Protein AF-A0A4R4Y8N2-F1 (afdb_monomer_lite)

Organism: NCBI:txid2530387

Secondary structure (DSSP, 8-state):
-HHHHHHHHHHHHHHHHT--HHHHHHHHHHHHHHHHHHHHHHHHH--TTHHHHHHHHHHHHHHHHHHHHHHHHHHHHHHHHHHHHHHHHHTS---PPPPPSS--HHHHHTTS-PPPPS-HHHHHHHHHHHHTT-EEEE-SSEEEEE-TTSS-EEEEESS--HHHHHHHHHHHHH--------

Structure (mmCIF, N/CA/C/O backbone):
data_AF-A0A4R4Y8N2-F1
#
_entry.id   AF-A0A4R4Y8N2-F1
#
loop_
_atom_site.group_PDB
_atom_site.id
_atom_site.type_symbol
_atom_site.label_atom_id
_atom_site.label_alt_id
_atom_site.label_comp_id
_atom_site.label_asym_id
_atom_site.label_entity_id
_atom_site.label_seq_id
_atom_site.pdbx_PDB_ins_code
_atom_site.Cartn_x
_atom_site.Cartn_y
_atom_site.Cartn_z
_atom_site.occupancy
_atom_site.B_iso_or_equiv
_atom_site.auth_seq_id
_atom_site.auth_comp_id
_atom_site.auth_asym_id
_atom_site.auth_atom_id
_atom_site.pdbx_PDB_model_num
ATOM 1 N N . MET A 1 1 ? -23.615 -13.778 13.732 1.00 66.31 1 MET A N 1
ATOM 2 C CA . MET A 1 1 ? -22.681 -12.710 13.298 1.00 66.31 1 MET A CA 1
ATOM 3 C C . MET A 1 1 ? -21.258 -13.219 13.071 1.00 66.31 1 MET A C 1
ATOM 5 O O . MET A 1 1 ? -20.711 -12.853 12.042 1.00 66.31 1 MET A O 1
ATOM 9 N N . SER A 1 2 ? -20.702 -14.097 13.925 1.00 77.56 2 SER A N 1
ATOM 10 C CA . SER A 1 2 ? -19.341 -14.661 13.749 1.00 77.56 2 SER A CA 1
ATOM 11 C C . SER A 1 2 ? -19.069 -15.212 12.342 1.00 77.56 2 SER A C 1
ATOM 13 O O . SER A 1 2 ? -18.122 -14.787 11.697 1.00 77.56 2 SER A O 1
ATOM 15 N N . SER A 1 3 ? -19.989 -16.018 11.794 1.00 89.38 3 SER A N 1
ATOM 16 C CA . SER A 1 3 ? -19.830 -16.626 10.461 1.00 89.38 3 SER A CA 1
ATOM 17 C C . SER A 1 3 ? -19.567 -15.625 9.320 1.00 89.38 3 SER A C 1
ATOM 19 O O . SER A 1 3 ? -18.791 -15.939 8.424 1.00 89.38 3 SER A O 1
ATOM 21 N N . ARG A 1 4 ? -20.135 -14.407 9.359 1.00 94.81 4 ARG A N 1
ATOM 22 C CA . ARG A 1 4 ? -19.887 -13.390 8.316 1.00 94.81 4 ARG A CA 1
ATOM 23 C C . ARG A 1 4 ? -18.500 -12.751 8.438 1.00 94.81 4 ARG A C 1
ATOM 25 O O . ARG A 1 4 ? -17.911 -12.379 7.428 1.00 94.81 4 ARG A O 1
ATOM 32 N N . LEU A 1 5 ? -17.987 -12.605 9.662 1.00 92.88 5 LEU A N 1
ATOM 33 C CA . LEU A 1 5 ? -16.642 -12.074 9.909 1.00 92.88 5 LEU A CA 1
ATOM 34 C C . LEU A 1 5 ? -15.577 -13.090 9.492 1.00 92.88 5 LEU A C 1
ATOM 36 O O . LEU A 1 5 ? -14.598 -12.724 8.844 1.00 92.88 5 LEU A O 1
ATOM 40 N N . ASP A 1 6 ? -15.809 -14.367 9.788 1.00 93.69 6 ASP A N 1
ATOM 41 C CA . ASP A 1 6 ? -14.907 -15.447 9.392 1.00 93.69 6 ASP A CA 1
ATOM 42 C C . ASP A 1 6 ? -14.868 -15.605 7.860 1.00 93.69 6 ASP A C 1
ATOM 44 O O . ASP A 1 6 ? -13.791 -15.737 7.273 1.00 93.69 6 ASP A O 1
ATOM 48 N N . GLU A 1 7 ? -16.021 -15.479 7.189 1.00 96.50 7 GLU A N 1
ATOM 49 C CA . GLU A 1 7 ? -16.105 -15.444 5.723 1.00 96.50 7 GLU A CA 1
ATOM 50 C C . GLU A 1 7 ? -15.344 -14.248 5.126 1.00 96.50 7 GLU A C 1
ATOM 52 O O . GLU A 1 7 ? -14.586 -14.409 4.163 1.00 96.50 7 GLU A O 1
ATOM 57 N N . ALA A 1 8 ? -15.484 -13.054 5.714 1.00 96.19 8 ALA A N 1
ATOM 58 C CA . ALA A 1 8 ? -14.759 -11.863 5.277 1.00 96.19 8 ALA A CA 1
ATOM 59 C C . ALA A 1 8 ? -13.237 -12.039 5.411 1.00 96.19 8 ALA A C 1
ATOM 61 O O . ALA A 1 8 ? -12.499 -11.766 4.461 1.00 96.19 8 ALA A O 1
ATOM 62 N N . ALA A 1 9 ? -12.763 -12.566 6.544 1.00 95.56 9 ALA A N 1
ATOM 63 C CA . ALA A 1 9 ? -11.347 -12.858 6.753 1.00 95.56 9 ALA A CA 1
ATOM 64 C C . ALA A 1 9 ? -10.819 -13.906 5.757 1.00 95.56 9 ALA A C 1
ATOM 66 O O . ALA A 1 9 ? -9.730 -13.750 5.205 1.00 95.56 9 ALA A O 1
ATOM 67 N N . ALA A 1 10 ? -11.594 -14.959 5.475 1.00 96.62 10 ALA A N 1
ATOM 68 C CA . ALA A 1 10 ? -11.235 -15.962 4.472 1.00 96.62 10 ALA A CA 1
ATOM 69 C C . ALA A 1 10 ? -11.185 -15.383 3.047 1.00 96.62 10 ALA A C 1
ATOM 71 O O . ALA A 1 10 ? -10.369 -15.807 2.227 1.00 96.62 10 ALA A O 1
ATOM 72 N N . ARG A 1 11 ? -12.042 -14.407 2.727 1.00 97.88 11 ARG A N 1
ATOM 73 C CA . ARG A 1 11 ? -12.017 -13.719 1.430 1.00 97.88 11 ARG A CA 1
ATOM 74 C C . ARG A 1 11 ? -10.788 -12.823 1.277 1.00 97.88 11 ARG A C 1
ATOM 76 O O . ARG A 1 11 ? -10.172 -12.857 0.219 1.00 97.88 11 ARG A O 1
ATOM 83 N N . LEU A 1 12 ? -10.406 -12.081 2.317 1.00 95.69 12 LEU A N 1
ATOM 84 C CA . LEU A 1 12 ? -9.181 -11.271 2.310 1.00 95.69 12 LEU A CA 1
ATOM 85 C C . LEU A 1 12 ? -7.926 -12.132 2.136 1.00 95.69 12 LEU A C 1
ATOM 87 O O . LEU A 1 12 ? -7.064 -11.784 1.336 1.00 95.69 12 LEU A O 1
ATOM 91 N N . GLN A 1 13 ? -7.859 -13.280 2.819 1.00 96.75 13 GLN A N 1
ATOM 92 C CA . GLN A 1 13 ? -6.748 -14.219 2.657 1.00 96.75 13 GLN A CA 1
ATOM 93 C C . GLN A 1 13 ? -6.643 -14.719 1.210 1.00 96.75 13 GLN A C 1
ATOM 95 O O . GLN A 1 13 ? -5.577 -14.634 0.612 1.00 96.75 13 GLN A O 1
ATOM 100 N N . ARG A 1 14 ? -7.766 -15.142 0.609 1.00 97.19 14 ARG A N 1
ATOM 101 C CA . ARG A 1 14 ? -7.791 -15.568 -0.800 1.00 97.19 14 ARG A CA 1
ATOM 102 C C . ARG A 1 14 ? -7.327 -14.470 -1.756 1.00 97.19 14 ARG A C 1
ATOM 104 O O . ARG A 1 14 ? -6.602 -14.767 -2.695 1.00 97.19 14 ARG A O 1
ATOM 111 N N . LEU A 1 15 ? -7.716 -13.216 -1.520 1.00 96.50 15 LEU A N 1
ATOM 112 C CA . LEU A 1 15 ? -7.243 -12.090 -2.331 1.00 96.50 15 LEU A CA 1
ATOM 113 C C . LEU A 1 15 ? -5.729 -11.877 -2.196 1.00 96.50 15 LEU A C 1
ATOM 115 O O . LEU A 1 15 ? -5.074 -11.593 -3.191 1.00 96.50 15 LEU A O 1
ATOM 119 N N . ALA A 1 16 ? -5.170 -12.046 -0.994 1.00 95.94 16 ALA A N 1
ATOM 120 C CA . ALA A 1 16 ? -3.729 -11.938 -0.754 1.00 95.94 16 ALA A CA 1
ATOM 121 C C . ALA A 1 16 ? -2.924 -13.035 -1.483 1.00 95.94 16 ALA A C 1
ATOM 123 O O . ALA A 1 16 ? -1.806 -12.787 -1.946 1.00 95.94 16 ALA A O 1
ATOM 124 N N . ASP A 1 17 ? -3.509 -14.227 -1.613 1.00 95.50 17 ASP A N 1
ATOM 125 C CA . ASP A 1 17 ? -2.912 -15.366 -2.317 1.00 95.50 17 ASP A CA 1
ATOM 126 C C . ASP A 1 17 ? -3.046 -15.240 -3.850 1.00 95.50 17 ASP A C 1
ATOM 128 O O . ASP A 1 17 ? -2.229 -15.784 -4.588 1.00 95.50 17 ASP A O 1
ATOM 132 N N . GLN A 1 18 ? -4.038 -14.484 -4.337 1.00 96.81 18 GLN A N 1
ATOM 133 C CA . GLN A 1 18 ? -4.324 -14.252 -5.764 1.00 96.81 18 GLN A CA 1
ATOM 134 C C . GLN A 1 18 ? -3.646 -13.005 -6.356 1.00 96.81 18 GLN A C 1
ATOM 136 O O . GLN A 1 18 ? -3.949 -12.614 -7.485 1.00 96.81 18 GLN A O 1
ATOM 141 N N . LEU A 1 19 ? -2.753 -12.349 -5.613 1.00 95.44 19 LEU A N 1
ATOM 142 C CA . LEU A 1 19 ? -2.048 -11.172 -6.118 1.00 95.44 19 LEU A CA 1
ATOM 143 C C . LEU A 1 19 ? -1.217 -11.507 -7.377 1.00 95.44 19 LEU A C 1
ATOM 145 O O . LEU A 1 19 ? -0.588 -12.566 -7.437 1.00 95.44 19 LEU A O 1
ATOM 149 N N . PRO A 1 20 ? -1.175 -10.612 -8.381 1.00 96.62 20 PRO A N 1
ATOM 150 C CA . PRO A 1 20 ? -0.669 -10.921 -9.719 1.00 96.62 20 PRO A CA 1
ATOM 151 C C . PRO A 1 20 ? 0.864 -10.820 -9.834 1.00 96.62 20 PRO A C 1
ATOM 153 O O . PRO A 1 20 ? 1.379 -10.114 -10.697 1.00 96.62 20 PRO A O 1
ATOM 156 N N . TYR A 1 21 ? 1.617 -11.542 -8.998 1.00 94.56 21 TYR A N 1
ATOM 157 C CA . TYR A 1 21 ? 3.091 -11.564 -9.072 1.00 94.56 21 TYR A CA 1
ATOM 158 C C . TYR A 1 21 ? 3.597 -12.023 -10.445 1.00 94.56 21 TYR A C 1
ATOM 160 O O . TYR A 1 21 ? 4.577 -11.487 -10.952 1.00 94.56 21 TYR A O 1
ATOM 168 N N . ALA A 1 22 ? 2.879 -12.952 -11.084 1.00 94.75 22 ALA A N 1
ATOM 169 C CA . ALA A 1 22 ? 3.200 -13.435 -12.424 1.00 94.75 22 ALA A CA 1
ATOM 170 C C . ALA A 1 22 ? 3.220 -12.318 -13.481 1.00 94.75 22 ALA A C 1
ATOM 172 O O . ALA A 1 22 ? 3.991 -12.400 -14.426 1.00 94.75 22 ALA A O 1
ATOM 173 N N . VAL A 1 23 ? 2.415 -11.261 -13.318 1.00 95.38 23 VAL A N 1
ATOM 174 C CA . VAL A 1 23 ? 2.404 -10.131 -14.261 1.00 95.38 23 VAL A CA 1
ATOM 175 C C . VAL A 1 23 ? 3.678 -9.299 -14.125 1.00 95.38 23 VAL A C 1
ATOM 177 O O . VAL A 1 23 ? 4.249 -8.904 -15.133 1.00 95.38 23 VAL A O 1
ATOM 180 N N . VAL A 1 24 ? 4.150 -9.061 -12.895 1.00 95.38 24 VAL A N 1
ATOM 181 C CA . VAL A 1 24 ? 5.401 -8.317 -12.654 1.00 95.38 24 VAL A CA 1
ATOM 182 C C . VAL A 1 24 ? 6.594 -9.082 -13.223 1.00 95.38 24 VAL A C 1
ATOM 184 O O . VAL A 1 24 ? 7.413 -8.489 -13.917 1.00 95.38 24 VAL A O 1
ATOM 187 N N . HIS A 1 25 ? 6.655 -10.395 -12.985 1.00 93.94 25 HIS A N 1
ATOM 188 C CA . HIS A 1 25 ? 7.706 -11.244 -13.547 1.00 93.94 25 HIS A CA 1
ATOM 189 C C . HIS A 1 25 ? 7.627 -11.329 -15.073 1.00 93.94 25 HIS A C 1
ATOM 191 O O . HIS A 1 25 ? 8.644 -11.143 -15.722 1.00 93.94 25 HIS A O 1
ATOM 197 N N . GLY A 1 26 ? 6.429 -11.482 -15.648 1.00 94.62 26 GLY A N 1
ATOM 198 C CA . GLY A 1 26 ? 6.263 -11.521 -17.102 1.00 94.62 26 GLY A CA 1
ATOM 199 C C . GLY A 1 26 ? 6.737 -10.241 -17.795 1.00 94.62 26 GLY A C 1
ATOM 200 O O . GLY A 1 26 ? 7.394 -10.314 -18.822 1.00 94.62 26 GLY A O 1
ATOM 201 N N . VAL A 1 27 ? 6.483 -9.060 -17.217 1.00 95.06 27 VAL A N 1
ATOM 202 C CA . VAL A 1 27 ? 7.049 -7.803 -17.748 1.00 95.06 27 VAL A CA 1
ATOM 203 C C . VAL A 1 27 ? 8.578 -7.785 -17.633 1.00 95.06 27 VAL A C 1
ATOM 205 O O . VAL A 1 27 ? 9.244 -7.285 -18.536 1.00 95.06 27 VAL A O 1
ATOM 208 N N . GLY A 1 28 ? 9.135 -8.329 -16.547 1.00 94.75 28 GLY A N 1
ATOM 209 C CA . GLY A 1 28 ? 10.581 -8.483 -16.381 1.00 94.75 28 GLY A CA 1
ATOM 210 C C . GLY A 1 28 ? 11.208 -9.384 -17.449 1.00 94.75 28 GLY A C 1
ATOM 211 O O . GLY A 1 28 ? 12.214 -9.001 -18.041 1.00 94.75 28 GLY A O 1
ATOM 212 N N . ASP A 1 29 ? 10.579 -10.523 -17.743 1.00 96.69 29 ASP A N 1
ATOM 213 C CA . ASP A 1 29 ? 11.026 -11.489 -18.754 1.00 96.69 29 ASP A CA 1
ATOM 214 C C . ASP A 1 29 ? 10.975 -10.897 -20.177 1.00 96.69 29 ASP A C 1
ATOM 216 O O . ASP A 1 29 ? 11.915 -11.044 -20.961 1.00 96.69 29 ASP A O 1
ATOM 220 N N . GLU A 1 30 ? 9.907 -10.162 -20.506 1.00 97.81 30 GLU A N 1
ATOM 221 C CA . GLU A 1 30 ? 9.786 -9.460 -21.793 1.00 97.81 30 GLU A CA 1
ATOM 222 C C . GLU A 1 30 ? 10.859 -8.369 -21.944 1.00 97.81 30 GLU A C 1
ATOM 224 O O . GLU A 1 30 ? 11.453 -8.221 -23.012 1.00 97.81 30 GLU A O 1
ATOM 229 N N . LEU A 1 31 ? 11.167 -7.620 -20.876 1.00 96.44 31 LEU A N 1
ATOM 230 C CA . LEU A 1 31 ? 12.251 -6.630 -20.895 1.00 96.44 31 LEU A CA 1
ATOM 231 C C . LEU A 1 31 ? 13.633 -7.274 -21.045 1.00 96.44 31 LEU A C 1
ATOM 233 O O . LEU A 1 31 ? 14.506 -6.676 -21.671 1.00 96.44 31 LEU A O 1
ATOM 237 N N . GLU A 1 32 ? 13.829 -8.480 -20.513 1.00 97.06 32 GLU A N 1
ATOM 238 C CA . GLU A 1 32 ? 15.057 -9.245 -20.737 1.00 97.06 32 GLU A CA 1
ATOM 239 C C . GLU A 1 32 ? 15.182 -9.670 -22.204 1.00 97.06 32 GLU A C 1
ATOM 241 O O . GLU A 1 32 ? 16.226 -9.459 -22.813 1.00 97.06 32 GLU A O 1
ATOM 246 N N . THR A 1 33 ? 14.092 -10.145 -22.814 1.00 97.19 33 THR A N 1
ATOM 247 C CA . THR A 1 33 ? 14.067 -10.474 -24.251 1.00 97.19 33 THR A CA 1
ATOM 248 C C . THR A 1 33 ? 14.371 -9.237 -25.108 1.00 97.19 33 THR A C 1
ATOM 250 O O . THR A 1 33 ? 15.111 -9.308 -26.089 1.00 97.19 33 THR A O 1
ATOM 253 N N . VAL A 1 34 ? 13.854 -8.063 -24.726 1.00 96.62 34 VAL A N 1
ATOM 254 C CA . VAL A 1 34 ? 14.192 -6.789 -25.385 1.00 96.62 34 VAL A CA 1
ATOM 255 C C . VAL A 1 34 ? 15.676 -6.444 -25.222 1.00 96.62 34 VAL A C 1
ATOM 257 O O . VAL A 1 34 ? 16.282 -5.949 -26.173 1.00 96.62 34 VAL A O 1
ATOM 260 N N . ALA A 1 35 ? 16.276 -6.700 -24.057 1.00 95.19 35 ALA A N 1
ATOM 261 C CA . ALA A 1 35 ? 17.703 -6.478 -23.835 1.00 95.19 35 ALA A CA 1
ATOM 262 C C . ALA A 1 35 ? 18.571 -7.411 -24.699 1.00 95.19 35 ALA A C 1
ATOM 264 O O . ALA A 1 35 ? 19.552 -6.954 -25.281 1.00 95.19 35 ALA A O 1
ATOM 265 N N . GLU A 1 36 ? 18.187 -8.681 -24.848 1.00 95.25 36 GLU A N 1
ATOM 266 C CA . GLU A 1 36 ? 18.869 -9.640 -25.727 1.00 95.25 36 GLU A CA 1
ATOM 267 C C . GLU A 1 36 ? 18.848 -9.173 -27.192 1.00 95.25 36 GLU A C 1
ATOM 269 O O . GLU A 1 36 ? 19.900 -9.083 -27.827 1.00 95.25 36 GLU A O 1
ATOM 274 N N . LEU A 1 37 ? 17.677 -8.768 -27.698 1.00 94.69 37 LEU A N 1
ATOM 275 C CA . LEU A 1 37 ? 17.532 -8.220 -29.053 1.00 94.69 37 LEU A CA 1
ATOM 276 C C . LEU A 1 37 ? 18.325 -6.919 -29.244 1.00 94.69 37 LEU A C 1
ATOM 278 O O . LEU A 1 37 ? 18.943 -6.701 -30.287 1.00 94.69 37 LEU A O 1
ATOM 282 N N . ALA A 1 38 ? 18.328 -6.039 -28.239 1.00 92.94 38 ALA A N 1
ATOM 283 C CA . ALA A 1 38 ? 19.117 -4.814 -28.277 1.00 92.94 38 ALA A CA 1
ATOM 284 C C . ALA A 1 38 ? 20.621 -5.117 -28.313 1.00 92.94 38 ALA A C 1
ATOM 286 O O . ALA A 1 38 ? 21.355 -4.436 -29.022 1.00 92.94 38 ALA A O 1
ATOM 287 N N . ASN A 1 39 ? 21.087 -6.146 -27.604 1.00 94.12 39 ASN A N 1
ATOM 288 C CA . ASN A 1 39 ? 22.496 -6.526 -27.582 1.00 94.12 39 ASN A CA 1
ATOM 289 C C . ASN A 1 39 ? 22.991 -7.010 -28.953 1.00 94.12 39 ASN A C 1
ATOM 291 O O . ASN A 1 39 ? 24.112 -6.689 -29.342 1.00 94.12 39 ASN A O 1
ATOM 295 N N . GLU A 1 40 ? 22.148 -7.716 -29.709 1.00 93.12 40 GLU A N 1
ATOM 296 C CA . GLU A 1 40 ? 22.449 -8.086 -31.098 1.00 93.12 40 GLU A CA 1
ATOM 297 C C . GLU A 1 40 ? 22.586 -6.846 -31.996 1.00 93.12 40 GLU A C 1
ATOM 299 O O . GLU A 1 40 ? 23.531 -6.751 -32.774 1.00 93.12 40 GLU A O 1
ATOM 304 N N . LEU A 1 41 ? 21.702 -5.856 -31.836 1.00 90.50 41 LEU A N 1
ATOM 305 C CA . LEU A 1 41 ? 21.726 -4.610 -32.614 1.00 90.50 41 LEU A CA 1
ATOM 306 C C . LEU A 1 41 ? 22.900 -3.694 -32.253 1.00 90.50 41 LEU A C 1
ATOM 308 O O . LEU A 1 41 ? 23.441 -3.014 -33.121 1.00 90.50 41 LEU A O 1
ATOM 312 N N . VAL A 1 42 ? 23.320 -3.674 -30.986 1.00 92.50 42 VAL A N 1
ATOM 313 C CA . VAL A 1 42 ? 24.454 -2.859 -30.522 1.00 92.50 42 VAL A CA 1
ATOM 314 C C . VAL A 1 42 ? 25.748 -3.223 -31.247 1.00 92.50 42 VAL A C 1
ATOM 316 O O . VAL A 1 42 ? 26.567 -2.334 -31.481 1.00 92.50 42 VAL A O 1
ATOM 319 N N . ALA A 1 43 ? 25.911 -4.486 -31.655 1.00 86.44 43 ALA A N 1
ATOM 320 C CA . ALA A 1 43 ? 27.044 -4.909 -32.473 1.00 86.44 43 ALA A CA 1
ATOM 321 C C . ALA A 1 43 ? 27.117 -4.159 -33.820 1.00 86.44 43 ALA A C 1
ATOM 323 O O . ALA A 1 43 ? 28.214 -3.968 -34.345 1.00 86.44 43 ALA A O 1
ATOM 324 N N . ASP A 1 44 ? 25.974 -3.679 -34.322 1.00 90.44 44 ASP A N 1
ATOM 325 C CA . ASP A 1 44 ? 25.838 -3.025 -35.624 1.00 90.44 44 ASP A CA 1
ATOM 326 C C . ASP A 1 44 ? 25.628 -1.499 -35.537 1.00 90.44 44 ASP A C 1
ATOM 328 O O . ASP A 1 44 ? 25.951 -0.788 -36.491 1.00 90.44 44 ASP A O 1
ATOM 332 N N . THR A 1 45 ? 25.083 -0.967 -34.430 1.00 84.56 45 THR A N 1
ATOM 333 C CA . THR A 1 45 ? 24.567 0.421 -34.376 1.00 84.56 45 THR A CA 1
ATOM 334 C C . THR A 1 45 ? 25.248 1.370 -33.379 1.00 84.56 45 THR A C 1
ATOM 336 O O . THR A 1 45 ? 24.781 2.495 -33.233 1.00 84.56 45 THR A O 1
ATOM 339 N N . ASP A 1 46 ? 26.321 0.968 -32.688 1.00 90.62 46 ASP A N 1
ATOM 340 C CA . ASP A 1 46 ? 27.072 1.804 -31.713 1.00 90.62 46 ASP A CA 1
ATOM 341 C C . ASP A 1 46 ? 26.202 2.413 -30.578 1.00 90.62 46 ASP A C 1
ATOM 343 O O . ASP A 1 46 ? 26.543 3.417 -29.957 1.00 90.62 46 ASP A O 1
ATOM 347 N N . HIS A 1 47 ? 25.055 1.790 -30.277 1.00 90.88 47 HIS A N 1
ATOM 348 C CA . HIS A 1 47 ? 24.073 2.241 -29.272 1.00 90.88 47 HIS A CA 1
ATOM 349 C C . HIS A 1 47 ? 24.176 1.464 -27.949 1.00 90.88 47 HIS A C 1
ATOM 351 O O . HIS A 1 47 ? 23.175 1.058 -27.353 1.00 90.88 47 HIS A O 1
ATOM 357 N N . ALA A 1 48 ? 25.403 1.205 -27.488 1.00 92.19 48 ALA A N 1
ATOM 358 C CA . ALA A 1 48 ? 25.661 0.406 -26.284 1.00 92.19 48 ALA A CA 1
ATOM 359 C C . ALA A 1 48 ? 25.074 1.014 -24.992 1.00 92.19 48 ALA A C 1
ATOM 361 O O . ALA A 1 48 ? 24.929 0.325 -23.982 1.00 92.19 48 ALA A O 1
ATOM 362 N N . ASP A 1 49 ? 24.712 2.296 -25.017 1.00 94.88 49 ASP A N 1
ATOM 363 C CA . ASP A 1 49 ? 24.094 3.032 -23.918 1.00 94.88 49 ASP A CA 1
ATOM 364 C C . ASP A 1 49 ? 22.639 2.620 -23.632 1.00 94.88 49 ASP A C 1
ATOM 366 O O . ASP A 1 49 ? 22.149 2.857 -22.525 1.00 94.88 49 ASP A O 1
ATOM 370 N N . LEU A 1 50 ? 21.962 1.951 -24.571 1.00 92.31 50 LEU A N 1
ATOM 371 C CA . LEU A 1 50 ? 20.577 1.502 -24.392 1.00 92.31 50 LEU A CA 1
ATOM 372 C C . LEU A 1 50 ? 20.448 0.299 -23.445 1.00 92.31 50 LEU A C 1
ATOM 374 O O . LEU A 1 50 ? 19.482 0.225 -22.682 1.00 92.31 50 LEU A O 1
ATOM 378 N N . LEU A 1 51 ? 21.420 -0.619 -23.438 1.00 95.12 51 LEU A N 1
ATOM 379 C CA . LEU A 1 51 ? 21.372 -1.834 -22.612 1.00 95.12 51 LEU A CA 1
ATOM 380 C C . LEU A 1 51 ? 21.288 -1.533 -21.104 1.00 95.12 51 LEU A C 1
ATOM 382 O O . LEU A 1 51 ? 20.387 -2.058 -20.443 1.00 95.12 51 LEU A O 1
ATOM 386 N N . PRO A 1 52 ? 22.133 -0.646 -20.534 1.00 96.25 52 PRO A N 1
ATOM 387 C CA . PRO A 1 52 ? 21.994 -0.238 -19.138 1.00 96.25 52 PRO A CA 1
ATOM 388 C C . PRO A 1 52 ? 20.618 0.347 -18.812 1.00 96.25 52 PRO A C 1
ATOM 390 O O . PRO A 1 52 ? 20.108 0.130 -17.715 1.00 96.25 52 PRO A O 1
ATOM 393 N N . VAL A 1 53 ? 20.004 1.087 -19.743 1.00 96.56 53 VAL A N 1
ATOM 394 C CA . VAL A 1 53 ? 18.681 1.688 -19.530 1.00 96.56 53 VAL A CA 1
ATOM 395 C C . VAL A 1 53 ? 17.610 0.603 -19.421 1.00 96.56 53 VAL A C 1
ATOM 397 O O . VAL A 1 53 ? 16.832 0.631 -18.469 1.00 96.56 53 VAL A O 1
ATOM 400 N N . VAL A 1 54 ? 17.599 -0.379 -20.329 1.00 96.06 54 VAL A N 1
ATOM 401 C CA . VAL A 1 54 ? 16.627 -1.488 -20.303 1.00 96.06 54 VAL A CA 1
ATOM 402 C C . VAL A 1 54 ? 16.771 -2.317 -19.025 1.00 96.06 54 VAL A C 1
ATOM 404 O O . VAL A 1 54 ? 15.777 -2.548 -18.333 1.00 96.06 54 VAL A O 1
ATOM 407 N N . HIS A 1 55 ? 17.998 -2.686 -18.643 1.00 96.12 55 HIS A N 1
ATOM 408 C CA . HIS A 1 55 ? 18.234 -3.443 -17.410 1.00 96.12 55 HIS A CA 1
ATOM 409 C C . HIS A 1 55 ? 17.844 -2.661 -16.148 1.00 96.12 55 HIS A C 1
ATOM 411 O O . HIS A 1 55 ? 17.275 -3.239 -15.222 1.00 96.12 55 HIS A O 1
ATOM 417 N N . ASN A 1 56 ? 18.095 -1.348 -16.104 1.00 97.06 56 ASN A N 1
ATOM 418 C CA . ASN A 1 56 ? 17.678 -0.514 -14.976 1.00 97.06 56 ASN A CA 1
ATOM 419 C C . ASN A 1 56 ? 16.152 -0.438 -14.862 1.00 97.06 56 ASN A C 1
ATOM 421 O O . ASN A 1 56 ? 15.619 -0.596 -13.765 1.00 97.06 56 ASN A O 1
ATOM 425 N N . VAL A 1 57 ? 15.448 -0.246 -15.982 1.00 97.00 57 VAL A N 1
ATOM 426 C CA . VAL A 1 57 ? 13.977 -0.228 -16.010 1.00 97.00 57 VAL A CA 1
ATOM 427 C C . VAL A 1 57 ? 13.412 -1.575 -15.562 1.00 97.00 57 VAL A C 1
ATOM 429 O O . VAL A 1 57 ? 12.494 -1.608 -14.742 1.00 97.00 57 VAL A O 1
ATOM 432 N N . ARG A 1 58 ? 13.990 -2.689 -16.030 1.00 97.06 58 ARG A N 1
ATOM 433 C CA . ARG A 1 58 ? 13.626 -4.038 -15.579 1.00 97.06 58 ARG A CA 1
ATOM 434 C C . ARG A 1 58 ? 13.784 -4.178 -14.065 1.00 97.06 58 ARG A C 1
ATOM 436 O O . ARG A 1 58 ? 12.827 -4.541 -13.381 1.00 97.06 58 ARG A O 1
ATOM 443 N N . ALA A 1 59 ? 14.962 -3.846 -13.538 1.00 96.56 59 ALA A N 1
ATOM 444 C CA . ALA A 1 59 ? 15.252 -3.945 -12.111 1.00 96.56 59 ALA A CA 1
ATOM 445 C C . ALA A 1 59 ? 14.315 -3.064 -11.265 1.00 96.56 59 ALA A C 1
ATOM 447 O O . ALA A 1 59 ? 13.858 -3.482 -10.199 1.00 96.56 59 ALA A O 1
ATOM 448 N N . GLU A 1 60 ? 13.991 -1.859 -11.740 1.00 96.31 60 GLU A N 1
ATOM 449 C CA . GLU A 1 60 ? 13.066 -0.950 -11.065 1.00 96.31 60 GLU A CA 1
ATOM 450 C C . GLU A 1 60 ? 11.631 -1.493 -11.048 1.00 96.31 60 GLU A C 1
ATOM 452 O O . GLU A 1 60 ? 10.979 -1.439 -10.000 1.00 96.31 60 GLU A O 1
ATOM 457 N N . ILE A 1 61 ? 11.145 -2.051 -12.162 1.00 94.31 61 ILE A N 1
ATOM 458 C CA . ILE A 1 61 ? 9.803 -2.644 -12.258 1.00 94.31 61 ILE A CA 1
ATOM 459 C C . ILE A 1 61 ? 9.691 -3.883 -11.372 1.00 94.31 61 ILE A C 1
ATOM 461 O O . ILE A 1 61 ? 8.726 -3.996 -10.613 1.00 94.31 61 ILE A O 1
ATOM 465 N N . GLU A 1 62 ? 10.672 -4.788 -11.421 1.00 95.56 62 GLU A N 1
ATOM 466 C CA . GLU A 1 62 ? 10.683 -5.993 -10.588 1.00 95.56 62 GLU A CA 1
ATOM 467 C C . GLU A 1 62 ? 10.722 -5.619 -9.103 1.00 95.56 62 GLU A C 1
ATOM 469 O O . GLU A 1 62 ? 9.876 -6.068 -8.328 1.00 95.56 62 GLU A O 1
ATOM 474 N N . SER A 1 63 ? 11.642 -4.737 -8.703 1.00 95.06 63 SER A N 1
ATOM 475 C CA . SER A 1 63 ? 11.796 -4.303 -7.310 1.00 95.06 63 SER A CA 1
ATOM 476 C C . SER A 1 63 ? 10.567 -3.555 -6.787 1.00 95.06 63 SER A C 1
ATOM 478 O O . SER A 1 63 ? 10.001 -3.921 -5.751 1.00 95.06 63 SER A O 1
ATOM 480 N N . THR A 1 64 ? 10.103 -2.532 -7.511 1.00 95.50 64 THR A N 1
ATOM 481 C CA . THR A 1 64 ? 8.952 -1.712 -7.102 1.00 95.50 64 THR A CA 1
ATOM 482 C C . THR A 1 64 ? 7.659 -2.521 -7.135 1.00 95.50 64 THR A C 1
ATOM 484 O O . THR A 1 64 ? 6.849 -2.434 -6.208 1.00 95.50 64 THR A O 1
ATOM 487 N N . GLY A 1 65 ? 7.469 -3.341 -8.172 1.00 94.56 65 GLY A N 1
ATOM 488 C CA . GLY A 1 65 ? 6.286 -4.175 -8.351 1.00 94.56 65 GLY A CA 1
ATOM 489 C C . GLY A 1 65 ? 6.164 -5.246 -7.271 1.00 94.56 65 GLY A C 1
ATOM 490 O O . GLY A 1 65 ? 5.124 -5.337 -6.615 1.00 94.56 65 GLY A O 1
ATOM 491 N N . THR A 1 66 ? 7.229 -6.013 -7.024 1.00 95.69 66 THR A N 1
ATOM 492 C CA . THR A 1 66 ? 7.229 -7.056 -5.982 1.00 95.69 66 THR A CA 1
ATOM 493 C C . THR A 1 66 ? 7.066 -6.461 -4.585 1.00 95.69 66 THR A C 1
ATOM 495 O O . THR A 1 66 ? 6.185 -6.895 -3.841 1.00 95.69 66 THR A O 1
ATOM 498 N N . SER A 1 67 ? 7.805 -5.395 -4.259 1.00 94.62 67 SER A N 1
ATOM 499 C CA . SER A 1 67 ? 7.697 -4.706 -2.964 1.00 94.62 67 SER A CA 1
ATOM 500 C C . SER A 1 67 ? 6.302 -4.111 -2.727 1.00 94.62 67 SER A C 1
ATOM 502 O O . SER A 1 67 ? 5.770 -4.154 -1.610 1.00 94.62 67 SER A O 1
ATOM 504 N N . GLY A 1 68 ? 5.685 -3.554 -3.775 1.00 94.19 68 GLY A N 1
ATOM 505 C CA . GLY A 1 68 ? 4.321 -3.034 -3.731 1.00 94.19 68 GLY A CA 1
ATOM 506 C C . GLY A 1 68 ? 3.295 -4.137 -3.465 1.00 94.19 68 GLY A C 1
ATOM 507 O O . GLY A 1 68 ? 2.461 -3.998 -2.566 1.00 94.19 68 GLY A O 1
ATOM 508 N N . LEU A 1 69 ? 3.389 -5.256 -4.189 1.00 96.00 69 LEU A N 1
ATOM 509 C CA . LEU A 1 69 ? 2.513 -6.412 -3.990 1.00 96.00 69 LEU A CA 1
ATOM 510 C C . LEU A 1 69 ? 2.692 -7.038 -2.601 1.00 96.00 69 LEU A C 1
ATOM 512 O O . LEU A 1 69 ? 1.692 -7.341 -1.951 1.00 96.00 69 LEU A O 1
ATOM 516 N N . ASP A 1 70 ? 3.920 -7.148 -2.092 1.00 96.38 70 ASP A N 1
ATOM 517 C CA . ASP A 1 70 ? 4.188 -7.661 -0.742 1.00 96.38 70 ASP A CA 1
ATOM 518 C C . ASP A 1 70 ? 3.584 -6.774 0.347 1.00 96.38 70 ASP A C 1
ATOM 520 O O . ASP A 1 70 ? 3.002 -7.268 1.318 1.00 96.38 70 ASP A O 1
ATOM 524 N N . SER A 1 71 ? 3.652 -5.455 0.164 1.00 93.06 71 SER A N 1
ATOM 525 C CA . SER A 1 71 ? 3.020 -4.497 1.075 1.00 93.06 71 SER A CA 1
ATOM 526 C C . SER A 1 71 ? 1.498 -4.675 1.109 1.00 93.06 71 SER A C 1
ATOM 528 O O . SER A 1 71 ? 0.897 -4.686 2.186 1.00 93.06 71 SER A O 1
ATOM 530 N N . VAL A 1 72 ? 0.869 -4.873 -0.056 1.00 95.50 72 VAL A N 1
ATOM 531 C CA . VAL A 1 72 ? -0.574 -5.140 -0.163 1.00 95.50 72 VAL A CA 1
ATOM 532 C C . VAL A 1 72 ? -0.930 -6.493 0.452 1.00 95.50 72 VAL A C 1
ATOM 534 O O . VAL A 1 72 ? -1.873 -6.572 1.241 1.00 95.50 72 VAL A O 1
ATOM 537 N N . ARG A 1 73 ? -0.162 -7.548 0.150 1.00 97.38 73 ARG A N 1
ATOM 538 C CA . ARG A 1 73 ? -0.341 -8.892 0.717 1.00 97.38 73 ARG A CA 1
ATOM 539 C C . ARG A 1 73 ? -0.354 -8.837 2.237 1.00 97.38 73 ARG A C 1
ATOM 541 O O . ARG A 1 73 ? -1.285 -9.342 2.862 1.00 97.38 73 ARG A O 1
ATOM 548 N N . LYS A 1 74 ? 0.652 -8.182 2.818 1.00 94.88 74 LYS A N 1
ATOM 549 C CA . LYS A 1 74 ? 0.786 -8.032 4.264 1.00 94.88 74 LYS A CA 1
ATOM 550 C C . LYS A 1 74 ? -0.407 -7.293 4.865 1.00 94.88 74 LYS A C 1
ATOM 552 O O . LYS A 1 74 ? -1.003 -7.785 5.815 1.00 94.88 74 LYS A O 1
ATOM 557 N N . ALA A 1 75 ? -0.821 -6.171 4.275 1.00 92.94 75 ALA A N 1
ATOM 558 C CA . ALA A 1 75 ? -1.976 -5.415 4.757 1.00 92.94 75 ALA A CA 1
ATOM 559 C C . ALA A 1 75 ? -3.282 -6.237 4.732 1.00 92.94 75 ALA A C 1
ATOM 561 O O . ALA A 1 75 ? -4.080 -6.168 5.672 1.00 92.94 75 ALA A O 1
ATOM 562 N N . LEU A 1 76 ? -3.500 -7.041 3.684 1.00 95.88 76 LEU A N 1
ATOM 563 C CA . LEU A 1 76 ? -4.657 -7.937 3.583 1.00 95.88 76 LEU A CA 1
ATOM 564 C C . LEU A 1 76 ? -4.628 -9.029 4.662 1.00 95.88 76 LEU A C 1
ATOM 566 O O . LEU A 1 76 ? -5.649 -9.279 5.3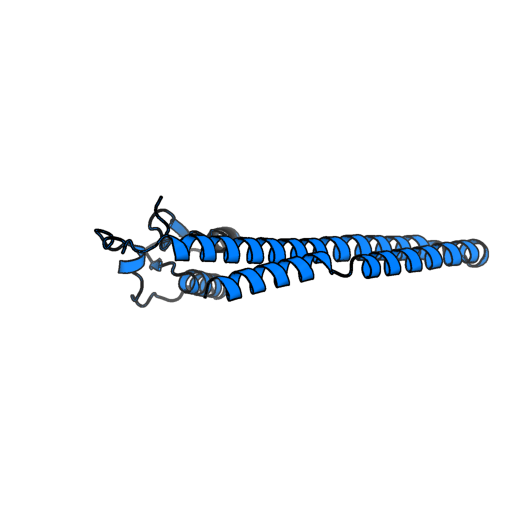06 1.00 95.88 76 LEU A O 1
ATOM 570 N N . GLN A 1 77 ? -3.465 -9.644 4.888 1.00 97.12 77 GLN A N 1
ATOM 571 C CA . GLN A 1 77 ? -3.271 -10.678 5.908 1.00 97.12 77 GLN A CA 1
ATOM 572 C C . GLN A 1 77 ? -3.439 -10.124 7.329 1.00 97.12 77 GLN A C 1
ATOM 574 O O . GLN A 1 77 ? -4.170 -10.709 8.130 1.00 97.12 77 GLN A O 1
ATOM 579 N N . ASP A 1 78 ? -2.846 -8.965 7.623 1.00 93.69 78 ASP A N 1
ATOM 580 C CA 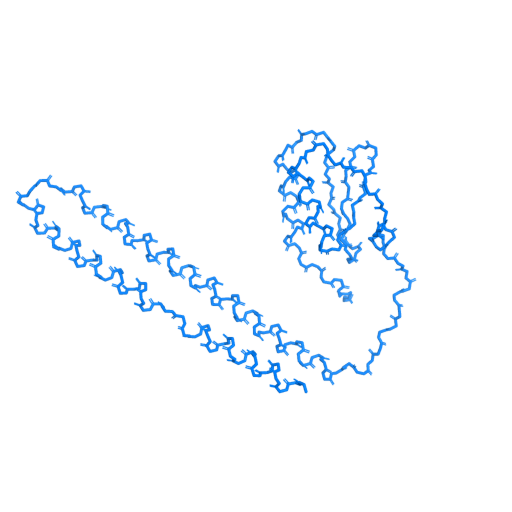. ASP A 1 78 ? -2.972 -8.280 8.914 1.00 93.69 78 ASP A CA 1
ATOM 581 C C . ASP A 1 78 ? -4.442 -7.937 9.206 1.00 93.69 78 ASP A C 1
ATOM 583 O O . ASP A 1 78 ? -4.945 -8.170 10.310 1.00 93.69 78 ASP A O 1
ATOM 587 N N . THR A 1 79 ? -5.173 -7.464 8.191 1.00 92.56 79 THR A N 1
ATOM 588 C CA . THR A 1 79 ? -6.610 -7.172 8.301 1.00 92.56 79 THR A CA 1
ATOM 589 C C . THR A 1 79 ? -7.425 -8.445 8.544 1.00 92.56 79 THR A C 1
ATOM 591 O O . THR A 1 79 ? -8.286 -8.470 9.427 1.00 92.56 79 THR A O 1
ATOM 594 N N . ALA A 1 80 ? -7.145 -9.530 7.814 1.00 95.81 80 ALA A N 1
ATOM 595 C CA . ALA A 1 80 ? -7.808 -10.818 8.014 1.00 95.81 80 ALA A CA 1
ATOM 596 C C . ALA A 1 80 ? -7.570 -11.366 9.433 1.00 95.81 80 ALA A C 1
ATOM 598 O O . ALA A 1 80 ? -8.504 -11.844 10.083 1.00 95.81 80 ALA A O 1
ATOM 599 N N . HIS A 1 81 ? -6.340 -11.250 9.941 1.00 95.38 81 HIS A N 1
ATOM 600 C CA . HIS A 1 81 ? -5.986 -11.642 11.302 1.00 95.38 81 HIS A CA 1
ATOM 601 C C . HIS A 1 81 ? -6.716 -10.789 12.349 1.00 95.38 81 HIS A C 1
ATOM 603 O O . HIS A 1 81 ? -7.275 -11.331 13.305 1.00 95.38 81 HIS A O 1
ATOM 609 N N . ALA A 1 82 ? -6.770 -9.467 12.164 1.00 93.25 82 ALA A N 1
ATOM 610 C CA . ALA A 1 82 ? -7.484 -8.563 13.063 1.00 93.25 82 ALA A CA 1
ATOM 611 C C . ALA A 1 82 ? -8.984 -8.895 13.153 1.00 93.25 82 ALA A C 1
ATOM 613 O O . ALA A 1 82 ? -9.536 -8.937 14.254 1.00 93.25 82 ALA A O 1
ATOM 614 N N . ILE A 1 83 ? -9.628 -9.210 12.021 1.00 93.94 83 ILE A N 1
ATOM 615 C CA . ILE A 1 83 ? -11.041 -9.618 11.982 1.00 93.94 83 ILE A CA 1
ATOM 616 C C . ILE A 1 83 ? -11.264 -10.916 12.768 1.00 93.94 83 ILE A C 1
ATOM 618 O O . ILE A 1 83 ? -12.183 -10.974 13.583 1.00 93.94 83 ILE A O 1
ATOM 622 N N . ARG A 1 84 ? -10.411 -11.933 12.581 1.00 94.50 84 ARG A N 1
ATOM 623 C CA . ARG A 1 84 ? -10.500 -13.203 13.332 1.00 94.50 84 ARG A CA 1
ATOM 624 C C . ARG A 1 84 ? -10.257 -13.010 14.825 1.00 94.50 84 ARG A C 1
ATOM 626 O O . ARG A 1 84 ? -10.928 -13.612 15.659 1.00 94.50 84 ARG A O 1
ATOM 633 N N . LYS A 1 85 ? -9.303 -12.147 15.189 1.00 93.19 85 LYS A N 1
ATOM 634 C CA . LYS A 1 85 ? -9.073 -11.797 16.593 1.00 93.19 85 LYS A CA 1
ATOM 635 C C . LYS A 1 85 ? -10.346 -11.189 17.186 1.00 93.19 85 LYS A C 1
ATOM 637 O O . LYS A 1 85 ? -10.796 -11.648 18.231 1.00 93.19 85 LYS A O 1
ATOM 642 N N . ALA A 1 86 ? -10.962 -10.230 16.498 1.00 89.81 86 ALA A N 1
ATOM 643 C CA . ALA A 1 86 ? -12.199 -9.598 16.946 1.00 89.81 86 ALA A CA 1
ATOM 644 C C . ALA A 1 86 ? -13.385 -10.580 17.031 1.00 89.81 86 ALA A C 1
ATOM 646 O O . ALA A 1 86 ? -14.135 -10.519 18.006 1.00 89.81 86 ALA A O 1
ATOM 647 N N . SER A 1 87 ? -13.541 -11.512 16.077 1.00 91.19 87 SER A N 1
ATOM 648 C CA . SER A 1 87 ? -14.621 -12.515 16.119 1.00 91.19 87 SER A CA 1
ATOM 649 C C . SER A 1 87 ? -14.490 -13.447 17.327 1.00 91.19 87 SER A C 1
ATOM 651 O O . SER A 1 87 ? -15.474 -13.666 18.035 1.00 91.19 87 SER A O 1
ATOM 653 N N . ASN A 1 88 ? -13.270 -13.886 17.648 1.00 87.50 88 ASN A N 1
ATOM 654 C CA . ASN A 1 88 ? -13.001 -14.712 18.827 1.00 87.50 88 ASN A CA 1
ATOM 655 C C . ASN A 1 88 ? -13.271 -13.969 20.148 1.00 87.50 88 ASN A C 1
ATOM 657 O O . ASN A 1 88 ? -13.792 -14.557 21.092 1.00 87.50 88 ASN A O 1
ATOM 661 N N . HIS A 1 89 ? -12.962 -12.669 20.224 1.00 81.50 89 HIS A N 1
ATOM 662 C CA . HIS A 1 89 ? -13.185 -11.879 21.446 1.00 81.50 89 HIS A CA 1
ATOM 663 C C . HIS A 1 89 ? -14.670 -11.530 21.648 1.00 81.50 89 HIS A C 1
ATOM 665 O O . HIS A 1 89 ? -15.135 -11.464 22.788 1.00 81.50 89 HIS A O 1
ATOM 671 N N . ALA A 1 90 ? -15.435 -11.381 20.560 1.00 72.12 90 ALA A N 1
ATOM 672 C CA . ALA A 1 90 ? -16.882 -11.162 20.610 1.00 72.12 90 ALA A CA 1
ATOM 673 C C . ALA A 1 90 ? -17.659 -12.374 21.166 1.00 72.12 90 ALA A C 1
ATOM 675 O O . ALA A 1 90 ? -18.761 -12.206 21.680 1.00 72.12 90 ALA A O 1
ATOM 676 N N . GLY A 1 91 ? -17.090 -13.586 21.103 1.00 63.56 91 GLY A N 1
ATOM 677 C CA . GLY A 1 91 ? -17.658 -14.787 21.728 1.00 63.56 91 GLY A CA 1
ATOM 678 C C . GLY A 1 91 ? -17.447 -14.880 23.246 1.00 63.56 91 GLY A C 1
ATOM 679 O O . GLY A 1 91 ? -18.192 -15.587 23.918 1.00 63.56 91 GLY A O 1
ATOM 680 N N . SER A 1 92 ? -16.469 -14.154 23.801 1.00 56.50 92 SER A N 1
ATOM 681 C CA . SER A 1 92 ? -16.056 -14.263 25.214 1.00 56.50 92 SER A CA 1
ATOM 682 C C . SER A 1 92 ? -16.397 -13.048 26.084 1.00 56.50 92 SER A C 1
ATOM 684 O O . SER A 1 92 ? -16.015 -13.013 27.250 1.00 56.50 92 SER A O 1
ATOM 686 N N . THR A 1 93 ? -17.133 -12.059 25.575 1.00 46.97 93 THR A N 1
ATOM 687 C CA . THR A 1 93 ? -17.453 -10.824 26.315 1.00 46.97 93 THR A CA 1
ATOM 688 C C . THR A 1 93 ? -18.946 -10.690 26.630 1.00 46.97 93 THR A C 1
ATOM 690 O O . THR A 1 93 ? -19.637 -9.795 26.157 1.00 46.97 93 THR A O 1
ATOM 693 N N . SER A 1 94 ? -19.428 -11.551 27.533 1.00 42.09 94 SER A N 1
ATOM 694 C CA . SER A 1 94 ? -20.463 -11.177 28.511 1.00 42.09 94 SER A CA 1
ATOM 695 C C . SER A 1 94 ? -19.777 -10.863 29.845 1.00 42.09 94 SER A C 1
ATOM 697 O O . SER A 1 94 ? -19.956 -11.546 30.844 1.00 42.09 94 SER A O 1
ATOM 699 N N . SER A 1 95 ? -18.917 -9.847 29.822 1.00 44.66 95 SER A N 1
ATOM 700 C CA . SER A 1 95 ? -18.315 -9.236 31.009 1.00 44.66 95 SER A CA 1
ATOM 701 C C . SER A 1 95 ? -18.176 -7.757 30.698 1.00 44.66 95 SER A C 1
ATOM 703 O O . SER A 1 95 ? -17.210 -7.311 30.083 1.00 44.66 95 SER A O 1
ATOM 705 N N . GLN A 1 96 ? -19.220 -7.010 31.032 1.00 47.19 96 GLN A N 1
ATOM 706 C CA . GLN A 1 96 ? -19.263 -5.559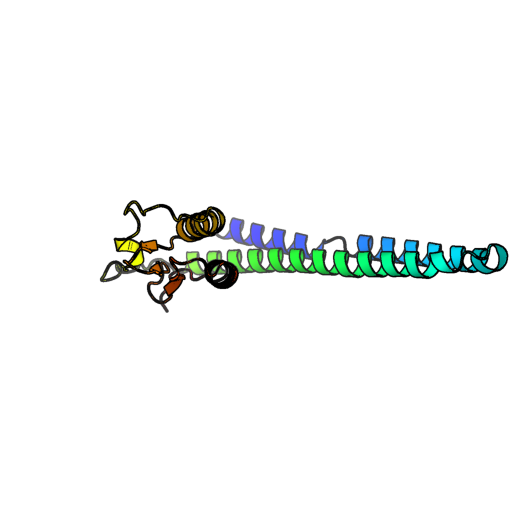 30.942 1.00 47.19 96 GLN A CA 1
ATOM 707 C C . GLN A 1 96 ? -18.062 -4.985 31.727 1.00 47.19 96 GLN A C 1
ATOM 709 O O . GLN A 1 96 ? -17.935 -5.294 32.915 1.00 47.19 96 GLN A O 1
ATOM 714 N N . PRO A 1 97 ? -17.150 -4.205 31.114 1.00 46.81 97 PRO A N 1
ATOM 715 C CA . PRO A 1 97 ? -16.006 -3.661 31.833 1.00 46.81 97 PRO A CA 1
ATOM 716 C C . PRO A 1 97 ? -16.507 -2.664 32.873 1.00 46.81 97 PRO A C 1
ATOM 718 O O . PRO A 1 97 ? -17.318 -1.788 32.561 1.00 46.81 97 PRO A O 1
ATOM 721 N N . ALA A 1 98 ? -16.021 -2.788 34.106 1.00 48.38 98 ALA A N 1
ATOM 722 C CA . ALA A 1 98 ? -16.238 -1.766 35.116 1.00 48.38 98 ALA A CA 1
ATOM 723 C C . ALA A 1 98 ? -15.733 -0.407 34.581 1.00 48.38 98 ALA A C 1
ATOM 725 O O . ALA A 1 98 ? -14.680 -0.359 33.936 1.00 48.38 98 ALA A O 1
ATOM 726 N N . PRO A 1 99 ? -16.468 0.695 34.809 1.00 49.81 99 PRO A N 1
ATOM 727 C CA . PRO A 1 99 ? -16.066 2.014 34.339 1.00 49.81 99 PRO A CA 1
ATOM 728 C C . PRO A 1 99 ? -14.667 2.372 34.872 1.00 49.81 99 PRO A C 1
ATOM 730 O O . PRO A 1 99 ? -14.386 2.135 36.050 1.00 49.81 99 PRO A O 1
ATOM 733 N N . PRO A 1 100 ? -13.780 2.954 34.041 1.00 54.88 100 PRO A N 1
ATOM 734 C CA . PRO A 1 100 ? -12.459 3.369 34.488 1.00 54.88 100 PRO A CA 1
ATOM 735 C C . PRO A 1 100 ? -12.594 4.428 35.586 1.00 54.88 100 PRO A C 1
ATOM 737 O O . PRO A 1 100 ? -13.250 5.456 35.416 1.00 54.88 100 PRO A O 1
ATOM 740 N N . THR A 1 101 ? -11.940 4.185 36.716 1.00 55.53 101 THR A N 1
ATOM 741 C CA . THR A 1 101 ? -12.066 4.928 37.978 1.00 55.53 101 THR A CA 1
ATOM 742 C C . THR A 1 101 ? -11.516 6.359 37.957 1.00 55.53 101 THR A C 1
ATOM 744 O O . THR A 1 101 ? -11.499 7.013 38.995 1.00 55.53 101 THR A O 1
ATOM 747 N N . SER A 1 102 ? -11.099 6.909 36.812 1.00 59.88 102 SER A N 1
ATOM 748 C CA . SER A 1 102 ? -10.817 8.344 36.641 1.00 59.88 102 SER A CA 1
ATOM 749 C C . SER A 1 102 ? -10.658 8.712 35.160 1.00 59.88 102 SER A C 1
ATOM 751 O O . SER A 1 102 ? -9.930 8.021 34.445 1.00 59.88 102 SER A O 1
ATOM 753 N N . PRO A 1 103 ? -11.254 9.820 34.677 1.00 70.25 103 PRO A N 1
ATOM 754 C CA . PRO A 1 103 ? -11.067 10.260 33.299 1.00 70.25 103 PRO A CA 1
ATOM 755 C C . PRO A 1 103 ? -9.602 10.636 33.049 1.00 70.25 103 PRO A C 1
ATOM 757 O O . PRO A 1 103 ? -9.025 11.464 33.768 1.00 70.25 103 PRO A O 1
ATOM 760 N N . THR A 1 104 ? -9.001 10.037 32.015 1.00 76.69 104 THR A N 1
ATOM 761 C CA . THR A 1 104 ? -7.633 10.352 31.590 1.00 76.69 104 THR A CA 1
ATOM 762 C C . THR A 1 104 ? -7.519 11.830 31.216 1.00 76.69 104 THR A C 1
ATOM 764 O O . THR A 1 104 ? -8.491 12.489 30.837 1.00 76.69 104 THR A O 1
ATOM 767 N N . LYS A 1 105 ? -6.308 12.389 31.309 1.00 79.31 105 LYS A N 1
ATOM 768 C CA . LYS A 1 105 ? -6.066 13.794 30.942 1.00 79.31 105 LYS A CA 1
ATOM 769 C C . LYS A 1 105 ? -6.463 14.089 29.489 1.00 79.31 105 LYS A C 1
ATOM 771 O O . LYS A 1 105 ? -6.938 15.186 29.215 1.00 79.31 105 LYS A O 1
ATOM 776 N N . ALA A 1 106 ? -6.325 13.106 28.596 1.00 81.62 106 ALA A N 1
ATOM 777 C CA . ALA A 1 106 ? -6.809 13.199 27.224 1.00 81.62 106 ALA A CA 1
ATOM 778 C C . ALA A 1 106 ? -8.332 13.401 27.176 1.00 81.62 106 ALA A C 1
ATOM 780 O O . ALA A 1 106 ? -8.785 14.353 26.555 1.00 81.62 106 ALA A O 1
ATOM 781 N N . HIS A 1 107 ? -9.107 12.613 27.927 1.00 81.00 107 HIS A N 1
ATOM 782 C CA . HIS A 1 107 ? -10.561 12.786 28.029 1.00 81.00 107 HIS A CA 1
ATOM 783 C C . HIS A 1 107 ? -10.981 14.135 28.617 1.00 81.00 107 HIS A C 1
ATOM 785 O O . HIS A 1 107 ? -11.945 14.728 28.152 1.00 81.00 107 HIS A O 1
ATOM 791 N N . LYS A 1 108 ? -10.250 14.647 29.615 1.00 83.44 108 LYS A N 1
ATOM 792 C CA . LYS A 1 108 ? -10.537 15.969 30.207 1.00 83.44 108 LYS A CA 1
ATOM 793 C C . LYS A 1 108 ? -10.306 17.123 29.230 1.00 83.44 108 LYS A C 1
ATOM 795 O O . LYS A 1 108 ? -10.911 18.179 29.374 1.00 83.44 108 LYS A O 1
ATOM 800 N N . LEU A 1 109 ? -9.384 16.943 28.288 1.00 83.50 109 LEU A N 1
ATOM 801 C CA . LEU A 1 109 ? -9.020 17.948 27.291 1.00 83.50 109 LEU A CA 1
ATOM 802 C C . LEU A 1 109 ? -9.785 17.768 25.971 1.00 83.50 109 LEU A C 1
ATOM 804 O O . LEU A 1 109 ? -9.915 18.729 25.214 1.00 83.50 109 LEU A O 1
ATOM 808 N N . ALA A 1 110 ? -10.301 16.567 25.701 1.00 75.50 110 ALA A N 1
ATOM 809 C CA . ALA A 1 110 ? -11.147 16.267 24.556 1.00 75.50 110 ALA A CA 1
ATOM 810 C C . ALA A 1 110 ? -12.456 17.069 24.664 1.00 75.50 110 ALA A C 1
ATOM 812 O O . ALA A 1 110 ? -13.320 16.771 25.483 1.00 75.50 110 ALA A O 1
ATOM 813 N N . GLY A 1 111 ? -12.570 18.131 23.864 1.00 72.88 111 GLY A N 1
ATOM 814 C CA . GLY A 1 111 ? -13.710 19.056 23.864 1.00 72.88 111 GLY A CA 1
ATOM 815 C C . GLY A 1 111 ? -13.342 20.509 24.176 1.00 72.88 111 GLY A C 1
ATOM 816 O O . GLY A 1 111 ? -14.116 21.414 23.867 1.00 72.88 111 GLY A O 1
ATOM 817 N N . ALA A 1 112 ? -12.147 20.774 24.713 1.00 83.31 112 ALA A N 1
ATOM 818 C CA . ALA A 1 112 ? -11.662 22.141 24.860 1.00 83.31 112 ALA A CA 1
ATOM 819 C C . ALA A 1 112 ? -11.210 22.695 23.497 1.00 83.31 112 ALA A C 1
ATOM 821 O O . ALA A 1 112 ? -10.389 22.091 22.805 1.00 83.31 112 ALA A O 1
ATOM 822 N N . LYS A 1 113 ? -11.715 23.873 23.107 1.00 83.94 113 LYS A N 1
ATOM 823 C CA . LYS A 1 113 ? -11.304 24.534 21.860 1.00 83.94 113 LYS A CA 1
ATOM 824 C C . LYS A 1 113 ? -9.844 24.980 21.970 1.00 83.94 113 LYS A C 1
ATOM 826 O O . LYS A 1 113 ? -9.541 25.954 22.661 1.00 83.94 113 LYS A O 1
ATOM 831 N N . ARG A 1 114 ? -8.933 24.285 21.283 1.00 89.31 114 ARG A N 1
ATOM 832 C CA . ARG A 1 114 ? -7.514 24.660 21.274 1.00 89.31 114 ARG A CA 1
ATOM 833 C C . ARG A 1 114 ? -7.255 25.916 20.427 1.00 89.31 114 ARG A C 1
ATOM 835 O O . ARG A 1 114 ? -7.924 26.126 19.411 1.00 89.31 114 ARG A O 1
ATOM 842 N N . PRO A 1 115 ? -6.249 26.735 20.782 1.00 90.31 115 PRO A N 1
ATOM 843 C CA . PRO A 1 115 ? -5.707 27.740 19.873 1.00 90.31 115 PRO A CA 1
ATOM 844 C C . PRO A 1 115 ? -5.154 27.088 18.591 1.00 90.31 115 PRO A C 1
ATOM 846 O O . PRO A 1 115 ? -4.784 25.912 18.591 1.00 90.31 115 PRO A O 1
ATOM 849 N N . ARG A 1 116 ? -5.052 27.854 17.500 1.00 90.88 116 ARG A N 1
ATOM 850 C CA . ARG A 1 116 ? -4.381 27.400 16.268 1.00 90.88 1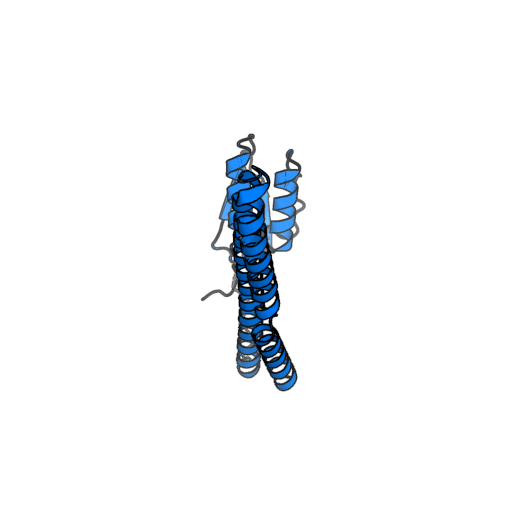16 ARG A CA 1
ATOM 851 C C . ARG A 1 116 ? -2.868 27.586 16.373 1.00 90.88 116 ARG A C 1
ATOM 853 O O . ARG A 1 116 ? -2.406 28.576 16.945 1.00 90.88 116 ARG A O 1
ATOM 860 N N . HIS A 1 117 ? -2.097 26.662 15.805 1.00 88.38 117 HIS A N 1
ATOM 861 C CA . HIS A 1 117 ? -0.659 26.842 15.633 1.00 88.38 117 HIS A CA 1
ATOM 862 C C . HIS A 1 117 ? -0.390 27.819 14.479 1.00 88.38 117 HIS A C 1
ATOM 864 O O . HIS A 1 117 ? -1.093 27.826 13.471 1.00 88.38 117 HIS A O 1
ATOM 870 N N . ASN A 1 118 ? 0.670 28.623 14.583 1.00 88.94 118 ASN A N 1
ATOM 871 C CA . ASN A 1 118 ? 1.080 29.544 13.511 1.00 88.94 118 ASN A CA 1
ATOM 872 C C . ASN A 1 118 ? 1.588 28.832 12.235 1.00 88.94 118 ASN A C 1
ATOM 874 O O . ASN A 1 118 ? 1.688 29.457 11.184 1.00 88.94 118 ASN A O 1
ATOM 878 N N . ARG A 1 119 ? 1.904 27.530 12.301 1.00 88.19 119 ARG A N 1
ATOM 879 C CA . ARG A 1 119 ? 2.441 26.740 11.188 1.00 88.19 119 ARG A CA 1
ATOM 880 C C . ARG A 1 119 ? 1.357 25.805 10.683 1.00 88.19 119 ARG A C 1
ATOM 882 O O . ARG A 1 119 ? 0.972 24.876 11.389 1.00 88.19 119 ARG A O 1
ATOM 889 N N . LYS A 1 120 ? 0.926 26.013 9.438 1.00 91.31 120 LYS A N 1
ATOM 890 C CA . LYS A 1 120 ? -0.137 25.218 8.805 1.00 91.31 120 LYS A CA 1
ATOM 891 C C . LYS A 1 120 ? 0.205 23.726 8.714 1.00 91.31 120 LYS A C 1
ATOM 893 O O . LYS A 1 120 ? -0.688 22.895 8.807 1.00 91.31 120 LYS A O 1
ATOM 898 N N . ASP A 1 121 ? 1.482 23.373 8.577 1.00 91.31 121 ASP A N 1
ATOM 899 C CA . ASP A 1 121 ? 1.892 21.966 8.482 1.00 91.31 121 ASP A CA 1
ATOM 900 C C . ASP A 1 121 ? 1.733 21.227 9.810 1.00 91.31 121 ASP A C 1
ATOM 902 O O . ASP A 1 121 ? 1.194 20.127 9.834 1.00 91.31 121 ASP A O 1
ATOM 906 N N . LEU A 1 122 ? 2.152 21.842 10.922 1.00 90.12 122 LEU A N 1
ATOM 907 C CA . LEU A 1 122 ? 1.947 21.266 12.254 1.00 90.12 122 LEU A CA 1
ATOM 908 C C . LEU A 1 122 ? 0.470 21.252 12.629 1.00 90.12 122 LEU A C 1
ATOM 910 O O . LEU A 1 122 ? 0.005 20.282 13.211 1.00 90.12 122 LEU A O 1
ATOM 914 N N . GLU A 1 123 ? -0.277 22.281 12.234 1.00 93.75 123 GLU A N 1
ATOM 915 C CA . GLU A 1 123 ? -1.726 22.319 12.416 1.00 93.75 123 GLU A CA 1
ATOM 916 C C . GLU A 1 123 ? -2.414 21.128 11.727 1.00 93.75 123 GLU A C 1
ATOM 918 O O . GLU A 1 123 ? -3.270 20.489 12.331 1.00 93.75 123 GLU A O 1
ATOM 923 N N . ARG A 1 124 ? -1.994 20.765 10.504 1.00 93.81 124 ARG A N 1
ATOM 924 C CA . ARG A 1 124 ? -2.491 19.561 9.815 1.00 93.81 124 ARG A CA 1
ATOM 925 C C . ARG A 1 124 ? -2.203 18.286 10.608 1.00 93.81 124 ARG A C 1
ATOM 927 O O . ARG A 1 124 ? -3.089 17.447 10.744 1.00 93.81 124 ARG A O 1
ATOM 934 N N . GLN A 1 125 ? -1.000 18.160 11.167 1.00 94.12 125 GLN A N 1
ATOM 935 C CA . GLN A 1 125 ? -0.647 17.005 11.997 1.00 94.12 125 GLN A CA 1
ATOM 936 C C . GLN A 1 125 ? -1.429 16.965 13.311 1.00 94.12 125 GLN A C 1
ATOM 938 O O . GLN A 1 125 ? -1.824 15.897 13.767 1.00 94.12 125 GLN A O 1
ATOM 943 N N . PHE A 1 126 ? -1.686 18.123 13.913 1.00 94.19 126 PHE A N 1
ATOM 944 C CA . PHE A 1 126 ? -2.506 18.235 15.113 1.00 94.19 126 PHE A CA 1
ATOM 945 C C . PHE A 1 126 ? -3.941 17.793 14.847 1.00 94.19 126 PHE A C 1
ATOM 947 O O . PHE A 1 126 ? -4.448 16.970 15.599 1.00 94.19 126 PHE A O 1
ATOM 954 N N . CYS A 1 127 ? -4.542 18.219 13.733 1.00 94.50 127 CYS A N 1
ATOM 955 C CA . CYS A 1 127 ? -5.852 17.717 13.318 1.00 94.50 127 CYS A CA 1
ATOM 956 C C . CYS A 1 127 ? -5.850 16.192 13.113 1.00 94.50 127 CYS A C 1
ATOM 958 O O . CYS A 1 127 ? -6.798 15.522 13.513 1.00 94.50 127 CYS A O 1
ATOM 960 N N . ALA A 1 128 ? -4.790 15.628 12.524 1.00 93.75 128 ALA A N 1
ATOM 961 C CA . ALA A 1 128 ? -4.668 14.180 12.341 1.00 93.75 128 ALA A CA 1
ATOM 962 C C . ALA A 1 128 ? -4.531 13.424 13.678 1.00 93.75 128 ALA A C 1
ATOM 964 O O . ALA A 1 128 ? -5.127 12.363 13.856 1.00 93.75 128 ALA A O 1
ATOM 965 N N . LEU A 1 129 ? -3.783 13.978 14.638 1.00 93.19 129 LEU A N 1
ATOM 966 C CA . LEU A 1 129 ? -3.663 13.428 15.991 1.00 93.19 129 LEU A CA 1
ATOM 967 C C . LEU A 1 129 ? -5.002 13.499 16.739 1.00 93.19 129 LEU A C 1
ATOM 969 O O . LEU A 1 129 ? -5.415 12.513 17.350 1.00 93.19 129 LEU A O 1
ATOM 973 N N . GLU A 1 130 ? -5.706 14.628 16.655 1.00 92.75 130 GLU A N 1
ATOM 974 C CA . GLU A 1 130 ? -7.038 14.813 17.245 1.00 92.75 130 GLU A CA 1
ATOM 975 C C . GLU A 1 130 ? -8.063 13.839 16.652 1.00 92.75 130 GLU A C 1
ATOM 977 O O . GLU A 1 130 ? -8.841 13.247 17.396 1.00 92.75 130 GLU A O 1
ATOM 982 N N . ALA A 1 131 ? -8.010 13.584 15.340 1.00 90.50 131 ALA A N 1
ATOM 983 C CA . ALA A 1 131 ? -8.838 12.569 14.687 1.00 90.50 131 ALA A CA 1
ATOM 984 C C . ALA A 1 131 ? -8.560 11.143 15.204 1.00 90.50 131 ALA A C 1
ATOM 986 O O . ALA A 1 131 ? -9.460 10.307 15.207 1.00 90.50 131 ALA A O 1
ATOM 987 N N . LYS A 1 132 ? -7.342 10.874 15.698 1.00 88.56 132 LYS A N 1
ATOM 988 C CA . LYS A 1 132 ? -6.975 9.633 16.406 1.00 88.56 132 LYS A CA 1
ATOM 989 C C . LYS A 1 132 ? -7.302 9.658 17.912 1.00 88.56 132 LYS A C 1
ATOM 991 O O . LYS A 1 132 ? -6.886 8.761 18.641 1.00 88.56 132 LYS A O 1
ATOM 996 N N . GLY A 1 133 ? -8.000 10.680 18.407 1.00 90.88 133 GLY A N 1
ATOM 997 C CA . GLY A 1 133 ? -8.386 10.803 19.817 1.00 90.88 133 GLY A CA 1
ATOM 998 C C . GLY A 1 133 ? -7.291 11.342 20.741 1.00 90.88 133 GLY A C 1
ATOM 999 O O . GLY A 1 133 ? -7.426 11.266 21.963 1.00 90.88 133 GLY A O 1
ATOM 1000 N N . TRP A 1 134 ? -6.199 11.886 20.197 1.00 93.44 134 TRP A N 1
ATOM 1001 C CA . TRP A 1 134 ? -5.210 12.592 21.012 1.00 93.44 134 TRP A CA 1
ATOM 1002 C C . TRP A 1 134 ? -5.742 13.958 21.436 1.00 93.44 134 TRP A C 1
ATOM 1004 O O . TRP A 1 134 ? -6.401 14.650 20.665 1.00 93.44 134 TRP A O 1
ATOM 1014 N N . ALA A 1 135 ? -5.388 14.390 22.644 1.00 93.62 135 ALA A N 1
ATOM 1015 C CA . ALA A 1 135 ? -5.725 15.724 23.124 1.00 93.62 135 ALA A CA 1
ATOM 1016 C C . ALA A 1 135 ? -4.503 16.639 23.110 1.00 93.62 135 ALA A C 1
ATOM 1018 O O . ALA A 1 135 ? -3.438 16.274 23.609 1.00 93.62 135 ALA A O 1
ATOM 1019 N N . ILE A 1 136 ? -4.654 17.851 22.583 1.00 94.19 136 ILE A N 1
ATOM 1020 C CA . ILE A 1 136 ? -3.546 18.792 22.418 1.00 94.19 136 ILE A CA 1
ATOM 1021 C C . ILE A 1 136 ? -3.737 19.981 23.353 1.00 94.19 136 ILE A C 1
ATOM 1023 O O . ILE A 1 136 ? -4.744 20.681 23.309 1.00 94.19 136 ILE A O 1
ATOM 1027 N N . GLN A 1 137 ? -2.736 20.232 24.193 1.00 94.44 137 GLN A N 1
ATOM 1028 C CA . GLN A 1 137 ? -2.717 21.342 25.136 1.00 94.44 137 GLN A CA 1
ATOM 1029 C C . GLN A 1 137 ? -1.577 22.300 24.801 1.00 94.44 137 GLN A C 1
ATOM 1031 O O . GLN A 1 137 ? -0.420 21.888 24.695 1.00 94.44 137 GLN A O 1
ATOM 1036 N N . LYS A 1 138 ? -1.893 23.592 24.696 1.00 93.19 138 LYS A N 1
ATOM 1037 C CA . LYS A 1 138 ? -0.891 24.657 24.630 1.00 93.19 138 LYS A CA 1
ATOM 1038 C C . LYS A 1 138 ? -0.522 25.099 26.048 1.00 93.19 138 LYS A C 1
ATOM 1040 O O . LYS A 1 138 ? -1.398 25.500 26.811 1.00 93.19 138 LYS A O 1
ATOM 1045 N N . THR A 1 139 ? 0.759 25.032 26.391 1.00 89.75 139 THR A N 1
ATOM 1046 C CA . THR A 1 139 ? 1.345 25.728 27.545 1.00 89.75 139 THR A CA 1
ATOM 1047 C C . THR A 1 139 ? 2.024 27.017 27.073 1.00 89.75 139 THR A C 1
ATOM 1049 O O . THR A 1 139 ? 2.066 27.305 25.877 1.00 89.75 139 THR A O 1
ATOM 1052 N N . THR A 1 140 ? 2.548 27.821 27.999 1.00 88.06 140 THR A N 1
ATOM 1053 C CA . THR A 1 140 ? 3.156 29.127 27.686 1.00 88.06 140 THR A CA 1
ATOM 1054 C C . THR A 1 140 ? 4.259 29.040 26.624 1.00 88.06 140 THR A C 1
ATOM 1056 O O . THR A 1 140 ? 4.340 29.914 25.765 1.00 88.06 140 THR A O 1
ATOM 1059 N N . SER A 1 141 ? 5.072 27.977 26.637 1.00 87.00 141 SER A N 1
ATOM 1060 C CA . SER A 1 141 ? 6.226 27.814 25.740 1.00 87.00 141 SER A CA 1
ATOM 1061 C C . SER A 1 141 ? 6.147 26.605 24.800 1.00 87.00 141 SER A C 1
ATOM 1063 O O . SER A 1 141 ? 6.879 26.559 23.807 1.00 87.00 141 SER A O 1
ATOM 1065 N N . HIS A 1 142 ? 5.248 25.642 25.029 1.00 91.69 142 HIS A N 1
ATOM 1066 C CA . HIS A 1 142 ? 5.212 24.387 24.270 1.00 91.69 142 HIS A CA 1
ATOM 1067 C C . HIS A 1 142 ? 3.789 23.919 23.963 1.00 91.69 142 HIS A C 1
ATOM 1069 O O . HIS A 1 142 ? 2.826 24.260 24.645 1.00 91.69 142 HIS A O 1
ATOM 1075 N N . TRP A 1 143 ? 3.664 23.066 22.954 1.00 94.25 143 TRP A N 1
ATOM 1076 C CA . TRP A 1 143 ? 2.462 22.273 22.723 1.00 94.25 143 TRP A CA 1
ATOM 1077 C C . TRP A 1 143 ? 2.707 20.858 23.220 1.00 94.25 143 TRP A C 1
ATOM 1079 O O . TRP A 1 143 ? 3.790 20.316 23.035 1.00 94.25 143 TRP A O 1
ATOM 1089 N N . THR A 1 144 ? 1.722 20.245 23.863 1.00 94.81 144 THR A N 1
ATOM 1090 C CA . THR A 1 144 ? 1.811 18.853 24.315 1.00 94.81 144 THR A CA 1
ATOM 1091 C C . THR A 1 144 ? 0.605 18.079 23.814 1.00 94.81 144 THR A C 1
ATOM 1093 O O . THR A 1 144 ? -0.525 18.441 24.135 1.00 94.81 144 THR A O 1
ATOM 1096 N N . ALA A 1 145 ? 0.845 17.013 23.055 1.00 94.62 145 ALA A N 1
ATOM 1097 C CA . ALA A 1 145 ? -0.169 16.033 22.697 1.00 94.62 145 ALA A CA 1
ATOM 1098 C C . ALA A 1 145 ? -0.179 14.895 23.726 1.00 94.62 145 ALA A C 1
ATOM 1100 O O . ALA A 1 145 ? 0.874 14.365 24.091 1.00 94.62 145 ALA A O 1
ATOM 1101 N N . TRP A 1 146 ? -1.371 14.530 24.183 1.00 94.38 146 TRP A N 1
ATOM 1102 C CA . TRP A 1 146 ? -1.644 13.464 25.138 1.00 94.38 146 TRP A CA 1
ATOM 1103 C C . TRP A 1 146 ? -2.383 12.338 24.430 1.00 94.38 146 TRP A C 1
ATOM 1105 O O . TRP A 1 146 ? -3.430 12.563 23.825 1.00 94.38 146 TRP A O 1
ATOM 1115 N N . CYS A 1 147 ? -1.835 11.133 24.520 1.00 93.25 147 CYS A N 1
ATOM 1116 C CA . CYS A 1 147 ? -2.441 9.947 23.937 1.00 93.25 147 CYS A CA 1
ATOM 1117 C C . CYS A 1 147 ? -3.704 9.546 24.719 1.00 93.25 147 CYS A C 1
ATOM 1119 O O . CYS A 1 147 ? -3.707 9.679 25.950 1.00 93.25 147 CYS A O 1
ATOM 1121 N N . PRO A 1 148 ? -4.750 9.015 24.057 1.00 88.31 148 PRO A N 1
ATOM 1122 C CA . PRO A 1 148 ? -5.971 8.553 24.726 1.00 88.31 148 PRO A CA 1
ATOM 1123 C C . PRO A 1 148 ? -5.710 7.523 25.836 1.00 88.31 148 PRO A C 1
ATOM 1125 O O . PRO A 1 148 ? -6.397 7.538 26.856 1.00 88.31 148 PRO A O 1
ATOM 1128 N N . CYS A 1 149 ? -4.657 6.706 25.707 1.00 86.25 149 CYS A N 1
ATOM 1129 C CA . CYS A 1 149 ? -4.261 5.738 26.734 1.00 86.25 149 CYS A CA 1
ATOM 1130 C C . CYS A 1 149 ? -3.746 6.371 28.041 1.00 86.25 149 CYS A C 1
ATOM 1132 O O . CYS A 1 149 ? -3.536 5.669 29.025 1.00 86.25 149 CYS A O 1
ATOM 1134 N N . GLY A 1 150 ? -3.451 7.675 28.051 1.00 86.19 150 GLY A N 1
ATOM 1135 C CA . GLY A 1 150 ? -2.908 8.396 29.204 1.00 86.19 150 GLY A CA 1
ATOM 1136 C C . GLY A 1 150 ? -1.422 8.153 29.505 1.00 86.19 150 GLY A C 1
ATOM 1137 O O . GLY A 1 150 ? -0.857 8.895 30.307 1.00 86.19 150 GLY A O 1
ATOM 1138 N N . LYS A 1 151 ? -0.770 7.175 28.860 1.00 87.56 151 LYS A N 1
ATOM 1139 C CA . LYS A 1 151 ? 0.643 6.815 29.096 1.00 87.56 151 LYS A CA 1
ATOM 1140 C C . LYS A 1 151 ? 1.621 7.605 28.218 1.00 87.56 151 LYS A C 1
ATOM 1142 O O . LYS A 1 151 ? 2.687 7.999 28.684 1.00 87.56 151 LYS A O 1
ATOM 1147 N N . HIS A 1 152 ? 1.267 7.868 26.960 1.00 92.12 152 HIS A N 1
ATOM 1148 C CA . HIS A 1 152 ? 2.158 8.557 26.019 1.00 92.12 152 HIS A CA 1
ATOM 1149 C C . HIS A 1 152 ? 1.892 10.065 25.959 1.00 92.12 152 HIS A C 1
ATOM 1151 O O . HIS A 1 152 ? 0.743 10.519 25.970 1.00 92.12 152 HIS A O 1
ATOM 1157 N N . ARG A 1 153 ? 2.973 10.843 25.839 1.00 93.56 153 ARG A N 1
ATOM 1158 C CA . ARG A 1 153 ? 2.926 12.289 25.600 1.00 93.56 153 ARG A CA 1
ATOM 1159 C C . ARG A 1 153 ? 4.007 12.717 24.614 1.00 93.56 153 ARG A C 1
ATOM 1161 O O . ARG A 1 153 ? 5.123 12.201 24.657 1.00 93.56 153 ARG A O 1
ATOM 1168 N N . THR A 1 154 ? 3.701 13.709 23.788 1.00 94.50 154 THR A N 1
ATOM 1169 C CA . THR A 1 154 ? 4.646 14.274 22.817 1.00 94.50 154 THR A CA 1
ATOM 1170 C C . THR A 1 154 ? 4.650 15.791 22.924 1.00 94.50 154 THR A C 1
ATOM 1172 O O . THR A 1 154 ? 3.600 16.422 22.844 1.00 94.50 154 THR A O 1
ATOM 1175 N N . GLY A 1 155 ? 5.832 16.373 23.133 1.00 93.25 155 GLY A N 1
ATOM 1176 C CA . GLY A 1 155 ? 6.025 17.820 23.227 1.00 93.25 155 GLY A CA 1
ATOM 1177 C C . GLY A 1 155 ? 6.552 18.424 21.924 1.00 93.25 155 GLY A C 1
ATOM 1178 O O . GLY A 1 155 ? 7.495 17.889 21.329 1.00 93.25 155 GLY A O 1
ATOM 1179 N N . PHE A 1 156 ? 5.987 19.564 21.538 1.00 92.12 156 PHE A N 1
ATOM 1180 C CA . PHE A 1 156 ? 6.374 20.367 20.380 1.00 92.12 156 PHE A CA 1
ATOM 1181 C C . PHE A 1 156 ? 6.764 21.777 20.821 1.00 92.12 156 PHE A C 1
ATOM 1183 O O . PHE A 1 156 ? 6.159 22.359 21.729 1.00 92.12 156 PHE A O 1
ATOM 1190 N N . SER A 1 157 ? 7.787 22.334 20.184 1.00 87.88 157 SER A N 1
ATOM 1191 C CA . SER A 1 157 ? 8.212 23.710 20.437 1.00 87.88 157 SER A CA 1
ATOM 1192 C C . SER A 1 157 ? 7.203 24.720 19.876 1.00 87.88 157 SER A C 1
ATOM 1194 O O . SER A 1 157 ? 6.654 24.514 18.797 1.00 87.88 157 SER A O 1
ATOM 1196 N N . SER A 1 158 ? 6.976 25.839 20.577 1.00 83.06 158 SER A N 1
ATOM 1197 C CA . SER A 1 158 ? 6.251 26.984 19.990 1.00 83.06 158 SER A CA 1
ATOM 1198 C C . SER A 1 158 ? 7.121 27.771 19.003 1.00 83.06 158 SER A C 1
ATOM 1200 O O . SER A 1 158 ? 6.606 28.422 18.093 1.00 83.06 158 SER A O 1
ATOM 1202 N N . THR A 1 159 ? 8.441 27.707 19.187 1.00 80.12 159 THR A N 1
ATOM 1203 C CA . THR A 1 159 ? 9.454 28.384 18.371 1.00 80.12 159 THR A CA 1
ATOM 1204 C C . THR A 1 159 ? 9.866 27.472 17.211 1.00 80.12 159 THR A C 1
ATOM 1206 O O . THR A 1 159 ? 10.024 26.268 17.431 1.00 80.12 159 THR A O 1
ATOM 1209 N N . PRO A 1 160 ? 10.047 27.994 15.984 1.00 58.25 160 PRO A N 1
ATOM 1210 C CA . PRO A 1 160 ? 10.222 27.182 14.781 1.00 58.25 160 PRO A CA 1
ATOM 1211 C C . PRO A 1 160 ? 11.517 26.351 14.786 1.00 58.25 160 PRO A C 1
ATOM 1213 O O . PRO A 1 160 ? 12.560 26.803 14.331 1.00 58.25 160 PRO A O 1
ATOM 1216 N N . SER A 1 161 ? 11.430 25.088 15.214 1.00 63.69 161 SER A N 1
ATOM 1217 C CA . SER A 1 161 ? 12.437 24.054 1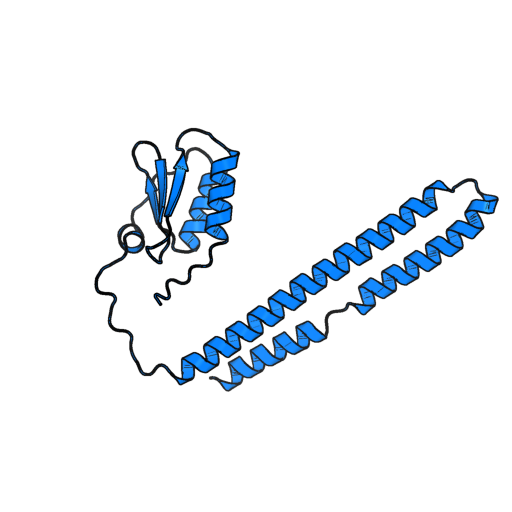4.934 1.00 63.69 161 SER A CA 1
ATOM 1218 C C . SER A 1 161 ? 11.857 23.036 13.950 1.00 63.69 161 SER A C 1
ATOM 1220 O O . SER A 1 161 ? 11.414 21.942 14.299 1.00 63.69 161 SER A O 1
ATOM 1222 N N . GLY A 1 162 ? 11.743 23.462 12.689 1.00 70.12 162 GLY A N 1
ATOM 1223 C CA . GLY A 1 162 ? 10.647 23.019 11.834 1.00 70.12 162 GLY A CA 1
ATOM 1224 C C . GLY A 1 162 ? 10.573 21.527 11.494 1.00 70.12 162 GLY A C 1
ATOM 1225 O O . GLY A 1 162 ? 9.461 21.021 11.329 1.00 70.12 162 GLY A O 1
ATOM 1226 N N . GLN A 1 163 ? 11.713 20.835 11.418 1.00 85.94 163 GLN A N 1
ATOM 1227 C CA . GLN A 1 163 ? 11.781 19.414 11.052 1.00 85.94 163 GLN A CA 1
ATOM 1228 C C . GLN A 1 163 ? 11.638 18.462 12.247 1.00 85.94 163 GLN A C 1
ATOM 1230 O O . GLN A 1 163 ? 10.993 17.422 12.126 1.00 85.94 163 GLN A O 1
ATOM 1235 N N . LYS A 1 164 ? 12.185 18.813 13.419 1.00 89.19 164 LYS A N 1
ATOM 1236 C CA . LYS A 1 164 ? 12.153 17.932 14.601 1.00 89.19 164 LYS A CA 1
ATOM 1237 C C . LYS A 1 164 ? 10.729 17.740 15.119 1.00 89.19 164 LYS A C 1
ATOM 1239 O O . LYS A 1 164 ? 10.330 16.615 15.409 1.00 89.19 164 LYS A O 1
ATOM 1244 N N . ASP A 1 165 ? 9.949 18.817 15.177 1.00 90.06 165 ASP A N 1
ATOM 1245 C CA . ASP A 1 165 ? 8.550 18.757 15.613 1.00 90.06 165 ASP A CA 1
ATOM 1246 C C . ASP A 1 165 ? 7.686 17.946 14.635 1.00 90.06 165 ASP A C 1
ATOM 1248 O O . ASP A 1 165 ? 6.822 17.181 15.058 1.00 90.06 165 ASP A O 1
ATOM 1252 N N . MET A 1 166 ? 7.975 18.038 13.332 1.00 90.81 166 MET A N 1
ATOM 1253 C CA . MET A 1 166 ? 7.293 17.245 12.307 1.00 90.81 166 MET A CA 1
ATOM 1254 C C . MET A 1 166 ? 7.594 15.749 12.455 1.00 90.81 166 MET A C 1
ATOM 1256 O O . MET A 1 166 ? 6.679 14.929 12.436 1.00 90.81 166 MET A O 1
ATOM 1260 N N . HIS A 1 167 ? 8.861 15.382 12.678 1.00 90.75 167 HIS A N 1
ATOM 1261 C CA . HIS A 1 167 ? 9.232 13.990 12.938 1.00 90.75 167 HIS A CA 1
ATOM 1262 C C . HIS A 1 167 ? 8.533 13.453 14.193 1.00 90.75 167 HIS A C 1
ATOM 1264 O O . HIS A 1 167 ? 8.046 12.323 14.196 1.00 90.75 167 HIS A O 1
ATOM 1270 N N . ARG A 1 168 ? 8.455 14.251 15.263 1.00 92.75 168 ARG A N 1
ATOM 1271 C CA . ARG A 1 168 ? 7.740 13.865 16.488 1.00 92.75 168 ARG A CA 1
ATOM 1272 C C . ARG A 1 168 ? 6.248 13.661 16.240 1.00 92.75 168 ARG A C 1
ATOM 1274 O O . ARG A 1 168 ? 5.688 12.701 16.757 1.00 92.75 168 ARG A O 1
ATOM 1281 N N . ALA A 1 169 ? 5.625 14.518 15.434 1.00 91.25 169 ALA A N 1
ATOM 1282 C CA . ALA A 1 169 ? 4.213 14.395 15.089 1.00 91.25 169 ALA A CA 1
ATOM 1283 C C . ALA A 1 169 ? 3.945 13.123 14.270 1.00 91.25 169 ALA A C 1
ATOM 1285 O O . ALA A 1 169 ? 3.058 12.346 14.611 1.00 91.25 169 ALA A O 1
ATOM 1286 N N . ASN A 1 170 ? 4.779 12.851 13.263 1.00 92.69 170 ASN A N 1
ATOM 1287 C CA . ASN A 1 170 ? 4.689 11.632 12.459 1.00 92.69 170 ASN A CA 1
ATOM 1288 C C . ASN A 1 170 ? 4.932 10.368 13.296 1.00 92.69 170 ASN A C 1
ATOM 1290 O O . ASN A 1 170 ? 4.243 9.368 13.116 1.00 92.69 170 ASN A O 1
ATOM 1294 N N . ALA A 1 171 ? 5.885 10.404 14.232 1.00 93.06 171 ALA A N 1
ATOM 1295 C CA . ALA A 1 171 ? 6.116 9.298 15.157 1.00 93.06 171 ALA A CA 1
ATOM 1296 C C . ALA A 1 171 ? 4.896 9.058 16.061 1.00 93.06 171 ALA A C 1
ATOM 1298 O O . ALA A 1 171 ? 4.480 7.917 16.225 1.00 93.06 171 ALA A O 1
ATOM 1299 N N . ALA A 1 172 ? 4.278 10.124 16.582 1.00 92.25 172 ALA A N 1
ATOM 1300 C CA . ALA A 1 172 ? 3.059 10.022 17.380 1.00 92.25 172 ALA A CA 1
ATOM 1301 C C . ALA A 1 172 ? 1.874 9.459 16.576 1.00 92.25 172 ALA A C 1
ATOM 1303 O O . ALA A 1 172 ? 1.114 8.652 17.098 1.00 92.25 172 ALA A O 1
ATOM 1304 N N . LEU A 1 173 ? 1.750 9.813 15.294 1.00 91.31 173 LEU A N 1
ATOM 1305 C CA . LEU A 1 173 ? 0.718 9.258 14.412 1.00 91.31 173 LEU A CA 1
ATOM 1306 C C . LEU A 1 173 ? 0.908 7.773 14.104 1.00 91.31 173 LEU A C 1
ATOM 1308 O O . LEU A 1 173 ? -0.080 7.095 13.836 1.00 91.31 173 LEU A O 1
ATOM 1312 N N . ARG A 1 174 ? 2.142 7.265 14.132 1.00 91.94 174 ARG A N 1
ATOM 1313 C CA . ARG A 1 174 ? 2.441 5.836 13.945 1.00 91.94 174 ARG A CA 1
ATOM 1314 C C . ARG A 1 174 ? 2.233 5.007 15.213 1.00 91.94 174 ARG A C 1
ATOM 1316 O O . ARG A 1 174 ? 2.229 3.786 15.133 1.00 91.94 174 ARG A O 1
ATOM 1323 N N . LEU A 1 175 ? 2.086 5.645 16.376 1.00 89.12 175 LEU A N 1
ATOM 1324 C CA . LEU A 1 175 ? 1.772 4.945 17.617 1.00 89.12 175 LEU A CA 1
ATOM 1325 C C . LEU A 1 175 ? 0.289 4.560 17.623 1.00 89.12 175 LEU A C 1
ATOM 1327 O O . LEU A 1 175 ? -0.571 5.354 18.008 1.00 89.12 175 LEU A O 1
ATOM 1331 N N . ASP A 1 176 ? -0.000 3.320 17.237 1.00 79.06 176 ASP A N 1
ATOM 1332 C CA . ASP A 1 176 ? -1.329 2.724 17.371 1.00 79.06 176 ASP A CA 1
ATOM 1333 C C . ASP A 1 176 ? -1.537 2.246 18.810 1.00 79.06 176 ASP A C 1
ATOM 1335 O O . ASP A 1 176 ? -1.395 1.077 19.159 1.00 79.06 176 ASP A O 1
ATOM 1339 N N . CYS A 1 177 ? -1.827 3.201 19.690 1.00 77.12 177 CYS A N 1
ATOM 1340 C CA . CYS A 1 177 ? -2.157 2.916 21.076 1.00 77.12 177 CYS A CA 1
ATOM 1341 C C . CYS A 1 177 ? -3.681 2.897 21.241 1.00 77.12 177 CYS A C 1
ATOM 1343 O O . CYS A 1 177 ? -4.308 3.947 21.369 1.00 77.12 177 CYS A O 1
ATOM 1345 N N . THR A 1 178 ? -4.275 1.702 21.241 1.00 64.88 178 THR A N 1
ATOM 1346 C CA . THR A 1 178 ? -5.734 1.475 21.262 1.00 64.88 178 THR A CA 1
ATOM 1347 C C . THR A 1 178 ? -6.394 1.675 22.630 1.00 64.88 178 THR A C 1
ATOM 1349 O O . THR A 1 178 ? -7.572 1.384 22.791 1.00 64.88 178 THR A O 1
ATOM 1352 N N . GLY A 1 179 ? -5.681 2.192 23.636 1.00 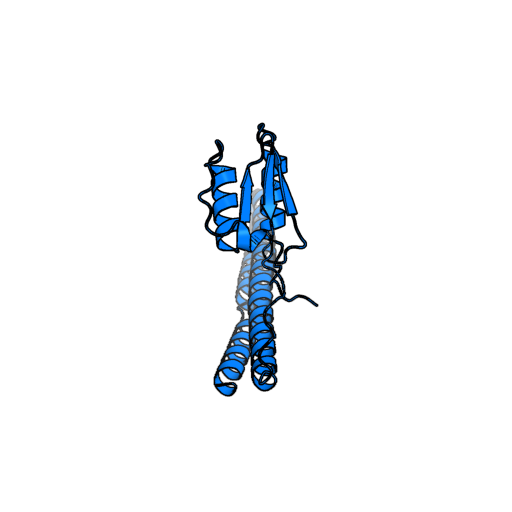57.88 179 GLY A N 1
ATOM 1353 C CA . GLY A 1 179 ? -6.257 2.450 24.963 1.00 57.88 179 GLY A CA 1
ATOM 1354 C C . GLY A 1 179 ? -6.627 1.191 25.761 1.00 57.88 179 GLY A C 1
ATOM 1355 O O . GLY A 1 179 ? -7.106 1.320 26.887 1.00 57.88 179 GLY A O 1
ATOM 1356 N N . GLU A 1 180 ? -6.358 -0.007 25.234 1.00 53.09 180 GLU A N 1
ATOM 1357 C CA . GLU A 1 180 ? -6.508 -1.266 25.960 1.00 53.09 180 GLU A CA 1
ATOM 1358 C C . GLU A 1 180 ? -5.441 -1.322 27.054 1.00 53.09 180 GLU A C 1
ATOM 1360 O O . GLU A 1 180 ? -4.249 -1.530 26.819 1.00 53.09 180 GLU A O 1
ATOM 1365 N N . SER A 1 181 ? -5.872 -1.015 28.271 1.00 51.19 181 SER A N 1
ATOM 1366 C CA . SER A 1 181 ? -5.038 -1.096 29.459 1.00 51.19 181 SER A CA 1
ATOM 1367 C C . SER A 1 181 ? -4.845 -2.575 29.782 1.00 51.19 181 SER A C 1
ATOM 1369 O O . SER A 1 181 ? -5.776 -3.206 30.271 1.00 51.19 181 SER A O 1
ATOM 1371 N N . SER A 1 182 ? -3.675 -3.128 29.444 1.00 43.91 182 SER A N 1
ATOM 1372 C CA . SER A 1 182 ? -3.159 -4.337 30.105 1.00 43.91 182 SER A CA 1
ATOM 1373 C C . SER A 1 182 ? -3.013 -4.106 31.602 1.00 43.91 182 SER A C 1
ATOM 1375 O O . SER A 1 182 ? -2.645 -2.959 31.969 1.00 43.91 182 SER A O 1
#

Foldseek 3Di:
DLVVLLVLLVVLLVVLVPQPLVVLVVVLVVLVVVLVVVVVCCVPPVPPVVNVVSVVVSVCSNVVVVVVSVVSSVVSNVVSVVSNVVSVVVVVPPDDDDPDPDQAPLRVQLPPDDDAQPDVLVSVLVVLLVVQSWGWDDDPFWIKTAHNLNPDIFIGGSDPPPVVRVVRSVVSSPPPDVNPDD

pLDDT: mean 87.42, std 13.21, range [42.09, 97.88]

Sequence (182 aa):
MSSRLDEAAARLQRLADQLPYAVVHGVGDELETVAELANELVADTDHADLLPVVHNVRAEIESTGTSGLDSVRKALQDTAHAIRKASNHAGSTSSQPAPPTSPTKAHKLAGAKRPRHNRKDLERQFCALEAKGWAIQKTTSHWTAWCPCGKHRTGFSSTPSGQKDMHRANAALRLDCTGESS

Radius of gyration: 25.86 Å; chains: 1; bounding box: 50×46×74 Å